Protein AF-A0A1V0FYT0-F1 (afdb_monomer_lite)

Organism: NCBI:txid5691

pLDDT: mean 81.16, std 15.61, range [38.88, 97.12]

Sequence (150 aa):
MKFMPAAVMLLLLAVVPGAPVVTQRANKAEFSDLCGLVELCRSELTVPEITGGASTSYDHILDFNMTTSDDNWRKLFRDESGPNKYHESKPKEITAPAEWDAAWKEWLAAAKNADKPDEQQHIKESKLHLLSTDAKKSANFIVRNLASEA

Foldseek 3Di:
DDDDPPPVVPPPPDDPPPDPDCDVCVCVVVVVVVVVVVCVVPDDDPDPPPPDPDVVVLLLLLLLLLLLDDPVVLCQQDDPPDPPHGDCARPPPDDDDPCCRVCVNSNNVSSSCSVCQVVPPSSVVVCLNVDDNVVSVVSNVVSVVVSVVD

InterPro domains:
  IPR025932 Trypanosome variant surface glycoprotein, B-type, N-terminal domain [PF13206] (10-147)

Structure (mmCIF, N/CA/C/O backbone):
data_AF-A0A1V0FYT0-F1
#
_entry.id   AF-A0A1V0FYT0-F1
#
loop_
_atom_site.group_PDB
_atom_site.id
_atom_site.type_symbol
_atom_site.label_atom_id
_atom_site.label_alt_id
_atom_site.label_comp_id
_atom_site.label_asym_id
_atom_site.label_entity_id
_atom_site.label_seq_id
_atom_site.pdbx_PDB_ins_code
_atom_site.Cartn_x
_atom_site.Cartn_y
_atom_site.Cartn_z
_atom_site.occupancy
_atom_site.B_iso_or_equiv
_atom_site.auth_seq_id
_atom_site.auth_comp_id
_atom_site.auth_asym_id
_atom_site.auth_atom_id
_atom_site.pdbx_PDB_model_num
ATOM 1 N N . MET A 1 1 ? 29.506 -17.698 -111.520 1.00 43.28 1 MET A N 1
ATOM 2 C CA . MET A 1 1 ? 29.771 -18.498 -110.302 1.00 43.28 1 MET A CA 1
ATOM 3 C C . MET A 1 1 ? 31.138 -18.141 -109.740 1.00 43.28 1 MET A C 1
ATOM 5 O O . MET A 1 1 ? 32.125 -18.533 -110.343 1.00 43.28 1 MET A O 1
ATOM 9 N N . LYS A 1 2 ? 31.198 -17.430 -108.610 1.00 38.88 2 LYS A N 1
ATOM 10 C CA . LYS A 1 2 ? 31.958 -17.836 -107.412 1.00 38.88 2 LYS A CA 1
ATOM 11 C C . LYS A 1 2 ? 31.872 -16.728 -106.364 1.00 38.88 2 LYS A C 1
ATOM 13 O O . LYS A 1 2 ? 32.326 -15.611 -106.572 1.00 38.88 2 LYS A O 1
ATOM 18 N N . PHE A 1 3 ? 31.203 -17.081 -105.276 1.00 48.53 3 PHE A N 1
ATOM 19 C CA . PHE A 1 3 ? 31.137 -16.360 -104.018 1.00 48.53 3 PHE A CA 1
ATOM 20 C C . PHE A 1 3 ? 32.549 -16.111 -103.474 1.00 48.53 3 PHE A C 1
ATOM 22 O O . PHE A 1 3 ? 33.358 -17.035 -103.469 1.00 48.53 3 PHE A O 1
ATOM 29 N N . MET A 1 4 ? 32.813 -14.919 -102.939 1.00 41.09 4 MET A N 1
ATOM 30 C CA . MET A 1 4 ? 33.868 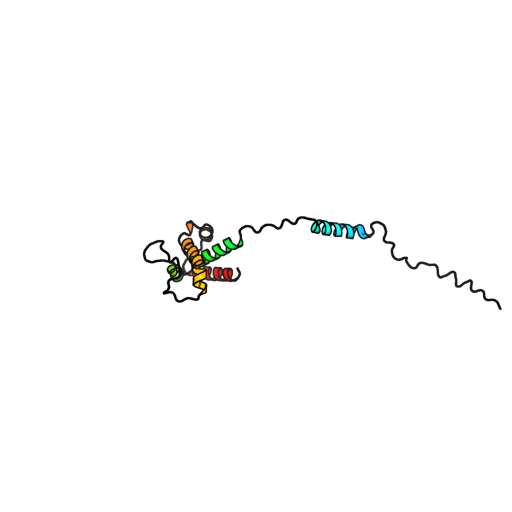-14.722 -101.939 1.00 41.09 4 MET A CA 1
ATOM 31 C C . MET A 1 4 ? 33.354 -13.775 -100.844 1.00 41.09 4 MET A C 1
ATOM 33 O O . MET A 1 4 ? 33.486 -12.558 -100.952 1.00 41.09 4 MET A O 1
ATOM 37 N N . PRO A 1 5 ? 32.722 -14.324 -99.790 1.00 50.22 5 PRO A N 1
ATOM 38 C CA . PRO A 1 5 ? 32.283 -13.586 -98.619 1.00 50.22 5 PRO A CA 1
ATOM 39 C C . PRO A 1 5 ? 33.437 -13.574 -97.609 1.00 50.22 5 PRO A C 1
ATOM 41 O O . PRO A 1 5 ? 33.426 -14.322 -96.642 1.00 50.22 5 PRO A O 1
ATOM 44 N N . ALA A 1 6 ? 34.486 -12.792 -97.863 1.00 50.62 6 ALA A N 1
ATOM 45 C CA . ALA A 1 6 ? 35.651 -12.755 -96.967 1.00 50.62 6 ALA A CA 1
ATOM 46 C C . ALA A 1 6 ? 35.755 -11.459 -96.146 1.00 50.62 6 ALA A C 1
ATOM 48 O O . ALA A 1 6 ? 36.482 -11.420 -95.161 1.00 50.62 6 ALA A O 1
ATOM 49 N N . ALA A 1 7 ? 35.008 -10.408 -96.502 1.00 48.50 7 ALA A N 1
ATOM 50 C CA . ALA A 1 7 ? 35.117 -9.111 -95.828 1.00 48.50 7 ALA A CA 1
ATOM 51 C C . ALA A 1 7 ? 34.141 -8.926 -94.650 1.00 48.50 7 ALA A C 1
ATOM 53 O O . ALA A 1 7 ? 34.351 -8.053 -93.816 1.00 48.50 7 ALA A O 1
ATOM 54 N N . VAL A 1 8 ? 33.092 -9.750 -94.544 1.00 46.66 8 VAL A N 1
ATOM 55 C CA . VAL A 1 8 ? 32.096 -9.637 -93.456 1.00 46.66 8 VAL A CA 1
ATOM 56 C C . VAL A 1 8 ? 32.480 -10.492 -92.237 1.00 46.66 8 VAL A C 1
ATOM 58 O O . VAL A 1 8 ? 31.991 -10.264 -91.137 1.00 46.66 8 VAL A O 1
ATOM 61 N N . MET A 1 9 ? 33.424 -11.427 -92.389 1.00 48.72 9 MET A N 1
ATOM 62 C CA . MET A 1 9 ? 33.825 -12.362 -91.329 1.00 48.72 9 MET A CA 1
ATOM 63 C C . MET A 1 9 ? 35.044 -11.899 -90.511 1.00 48.72 9 MET A C 1
ATOM 65 O O . MET A 1 9 ? 35.724 -12.725 -89.913 1.00 48.72 9 MET A O 1
ATOM 69 N N . LEU A 1 10 ? 35.343 -10.595 -90.478 1.00 46.88 10 LEU A N 1
ATOM 70 C CA . LEU A 1 10 ? 36.431 -10.062 -89.642 1.00 46.88 10 LEU A CA 1
ATOM 71 C C . LEU A 1 10 ? 36.049 -8.852 -88.775 1.00 46.88 10 LEU A C 1
ATOM 73 O O . LEU A 1 10 ? 36.908 -8.312 -88.088 1.00 46.88 10 LEU A O 1
ATOM 77 N N . LEU A 1 11 ? 34.773 -8.446 -88.748 1.00 42.19 11 LEU A N 1
ATOM 78 C CA . LEU A 1 11 ? 34.304 -7.321 -87.925 1.00 42.19 11 LEU A CA 1
ATOM 79 C C . LEU A 1 11 ? 33.287 -7.735 -86.843 1.00 42.19 11 LEU A C 1
ATOM 81 O O . LEU A 1 11 ? 32.419 -6.955 -86.470 1.00 42.19 11 LEU A O 1
ATOM 85 N N . LEU A 1 12 ? 33.382 -8.973 -86.346 1.00 47.41 12 LEU A N 1
ATOM 86 C CA . LEU A 1 12 ? 32.588 -9.483 -85.211 1.00 47.41 12 LEU A CA 1
ATOM 87 C C . LEU A 1 12 ? 33.445 -9.848 -83.984 1.00 47.41 12 LEU A C 1
ATOM 89 O O . LEU A 1 12 ? 32.952 -10.446 -83.034 1.00 47.41 12 LEU A O 1
ATOM 93 N N . LEU A 1 13 ? 34.722 -9.464 -83.971 1.00 53.38 13 LEU A N 1
ATOM 94 C CA . LEU A 1 13 ? 35.621 -9.662 -82.832 1.00 53.38 13 LEU A CA 1
ATOM 95 C C . LEU A 1 13 ? 35.986 -8.315 -82.206 1.00 53.38 13 LEU A C 1
ATOM 97 O O . LEU A 1 13 ? 37.093 -7.819 -82.383 1.00 53.38 13 LEU A O 1
ATOM 101 N N . ALA A 1 14 ? 35.057 -7.723 -81.457 1.00 52.88 14 ALA A N 1
ATOM 102 C CA . ALA A 1 14 ? 35.399 -6.699 -80.472 1.00 52.88 14 ALA A CA 1
ATOM 103 C C . ALA A 1 14 ? 34.393 -6.704 -79.310 1.00 52.88 14 ALA A C 1
ATOM 105 O O . ALA A 1 14 ? 33.432 -5.947 -79.282 1.00 52.88 14 ALA A O 1
ATOM 106 N N . VAL A 1 15 ? 34.677 -7.604 -78.364 1.00 57.34 15 VAL A N 1
ATOM 107 C CA . VAL A 1 15 ? 34.367 -7.529 -76.928 1.00 57.34 15 VAL A CA 1
ATOM 108 C C . VAL A 1 15 ? 32.888 -7.352 -76.564 1.00 57.34 15 VAL A C 1
ATOM 110 O O . VAL A 1 15 ? 32.423 -6.266 -76.233 1.00 57.34 15 VAL A O 1
ATOM 113 N N . VAL A 1 16 ? 32.176 -8.477 -76.449 1.00 58.72 16 VAL A N 1
ATOM 114 C CA . VAL A 1 16 ? 31.209 -8.586 -75.347 1.00 58.72 16 VAL A CA 1
ATOM 115 C C . VAL A 1 16 ? 32.056 -8.526 -74.071 1.00 58.72 16 VAL A C 1
ATOM 117 O O . VAL A 1 16 ? 33.010 -9.308 -73.988 1.00 58.72 16 VAL A O 1
ATOM 120 N N . PRO A 1 17 ? 31.807 -7.619 -73.106 1.00 55.97 17 PRO A N 1
ATOM 121 C CA . PRO A 1 17 ? 32.474 -7.720 -71.818 1.00 55.97 17 PRO A CA 1
ATOM 122 C C . PRO A 1 17 ? 32.143 -9.111 -71.285 1.00 55.97 17 PRO A C 1
ATOM 124 O O . PRO A 1 17 ? 30.976 -9.425 -71.045 1.00 55.97 17 PRO A O 1
ATOM 127 N N . GLY A 1 18 ? 33.156 -9.982 -71.206 1.00 59.06 18 GLY A N 1
ATOM 128 C CA . GLY A 1 18 ? 32.994 -11.284 -70.577 1.00 59.06 18 GLY A CA 1
ATOM 129 C C . GLY A 1 18 ? 32.334 -11.051 -69.226 1.00 59.06 18 GLY A C 1
ATOM 130 O O . GLY A 1 18 ? 32.692 -10.084 -68.545 1.00 59.06 18 GLY A O 1
ATOM 131 N N . ALA A 1 19 ? 31.334 -11.870 -68.883 1.00 62.97 19 ALA A N 1
ATOM 132 C CA . ALA A 1 19 ? 30.698 -11.805 -67.572 1.00 62.97 19 ALA A CA 1
ATOM 133 C C . ALA A 1 19 ? 31.804 -11.628 -66.520 1.00 62.97 19 ALA A C 1
ATOM 135 O O . ALA A 1 19 ? 32.806 -12.349 -66.617 1.00 62.97 19 ALA A O 1
ATOM 136 N N . PRO A 1 20 ? 31.701 -10.634 -65.617 1.00 61.28 20 PRO A N 1
ATOM 137 C CA . PRO A 1 20 ? 32.808 -10.263 -64.752 1.00 61.28 20 PRO A CA 1
ATOM 138 C C . PRO A 1 20 ? 33.318 -11.525 -64.065 1.00 61.28 20 PRO A C 1
ATOM 140 O O . PRO A 1 20 ? 32.581 -12.184 -63.332 1.00 61.28 20 PRO A O 1
ATOM 143 N N . VAL A 1 21 ? 34.559 -11.910 -64.374 1.00 72.31 21 VAL A N 1
ATOM 144 C CA . VAL A 1 21 ? 35.197 -13.038 -63.704 1.00 72.31 21 VAL A CA 1
ATOM 145 C C . VAL A 1 21 ? 35.272 -12.633 -62.245 1.00 72.31 21 VAL A C 1
ATOM 147 O O . VAL A 1 21 ? 35.918 -11.638 -61.919 1.00 72.31 21 VAL A O 1
ATOM 150 N N . VAL A 1 22 ? 34.575 -13.368 -61.381 1.00 70.88 22 VAL A N 1
ATOM 151 C CA . VAL A 1 22 ? 34.682 -13.199 -59.934 1.00 70.88 22 VAL A CA 1
ATOM 152 C C . VAL A 1 22 ? 36.131 -13.502 -59.580 1.00 70.88 22 VAL A C 1
ATOM 154 O O . VAL A 1 22 ? 36.563 -14.655 -59.550 1.00 70.88 22 VAL A O 1
ATOM 157 N N . THR A 1 23 ? 36.916 -12.445 -59.416 1.00 78.69 23 THR A N 1
ATOM 158 C CA . THR A 1 23 ? 38.334 -12.560 -59.113 1.00 78.69 23 THR A CA 1
ATOM 159 C C . THR A 1 23 ? 38.507 -12.983 -57.661 1.00 78.69 23 THR A C 1
ATOM 161 O O . THR A 1 23 ? 37.601 -12.881 -56.826 1.00 78.69 23 THR A O 1
ATOM 164 N N . GLN A 1 24 ? 39.689 -13.499 -57.334 1.00 77.88 24 GLN A N 1
ATOM 165 C CA . GLN A 1 24 ? 39.997 -13.868 -55.962 1.00 77.88 24 GLN A CA 1
ATOM 166 C C . GLN A 1 24 ? 39.765 -12.660 -55.038 1.00 77.88 24 GLN A C 1
ATOM 168 O O . GLN A 1 24 ? 40.313 -11.588 -55.280 1.00 77.88 24 GLN A O 1
ATOM 173 N N . ARG A 1 25 ? 38.976 -12.853 -53.969 1.00 73.25 25 ARG A N 1
ATOM 174 C CA . ARG A 1 25 ? 38.565 -11.808 -53.005 1.00 73.25 25 ARG A CA 1
ATOM 175 C C . ARG A 1 25 ? 37.600 -10.742 -53.543 1.00 73.25 25 ARG A C 1
ATOM 177 O O . ARG A 1 25 ? 37.427 -9.732 -52.866 1.00 73.25 25 ARG A O 1
ATOM 184 N N . ALA A 1 26 ? 36.926 -10.971 -54.672 1.00 83.19 26 ALA A N 1
ATOM 185 C CA . ALA A 1 26 ? 35.901 -10.053 -55.181 1.00 83.19 26 ALA A CA 1
ATOM 186 C C . ALA A 1 26 ? 34.804 -9.726 -54.145 1.00 83.19 26 ALA A C 1
ATOM 188 O O . ALA A 1 26 ? 34.317 -8.605 -54.139 1.00 83.19 26 ALA A O 1
ATOM 189 N N . ASN A 1 27 ? 34.511 -10.656 -53.223 1.00 80.62 27 ASN A N 1
ATOM 190 C CA . ASN A 1 27 ? 33.484 -10.495 -52.185 1.00 80.62 27 ASN A CA 1
ATOM 191 C C . ASN A 1 27 ? 34.077 -10.373 -50.769 1.00 80.62 27 ASN A C 1
ATOM 193 O O . ASN A 1 27 ? 33.546 -10.918 -49.801 1.00 80.62 27 ASN A O 1
ATOM 197 N N . LYS A 1 28 ? 35.277 -9.793 -50.631 1.00 84.12 28 LYS A N 1
ATOM 198 C CA . LYS A 1 28 ? 35.979 -9.753 -49.336 1.00 84.12 28 LYS A CA 1
ATOM 199 C C . LYS A 1 28 ? 35.202 -8.968 -48.272 1.00 84.12 28 LYS A C 1
ATOM 201 O O . LYS A 1 28 ? 35.288 -9.331 -47.102 1.00 84.12 28 LYS A O 1
ATOM 206 N N . ALA A 1 29 ? 34.498 -7.908 -48.665 1.00 78.69 29 ALA A N 1
ATOM 207 C CA . ALA A 1 29 ? 33.708 -7.098 -47.741 1.00 78.69 29 ALA A CA 1
ATOM 208 C C . ALA A 1 29 ? 32.511 -7.902 -47.216 1.00 78.69 29 ALA A C 1
ATOM 210 O O . ALA A 1 29 ? 32.361 -8.079 -46.014 1.00 78.69 29 ALA A O 1
ATOM 211 N N . GLU A 1 30 ? 31.770 -8.528 -48.124 1.00 86.19 30 GLU A N 1
ATOM 212 C CA . GLU A 1 30 ? 30.613 -9.368 -47.829 1.00 86.19 30 GLU A CA 1
ATOM 213 C C . GLU A 1 30 ? 31.014 -10.590 -46.997 1.00 86.19 30 GLU A C 1
ATOM 215 O O . GLU A 1 30 ? 30.310 -10.984 -46.075 1.00 86.19 30 GLU A O 1
ATOM 220 N N . PHE A 1 31 ? 32.179 -11.180 -47.277 1.00 83.19 31 PHE A N 1
ATOM 221 C CA . PHE A 1 31 ? 32.723 -12.274 -46.477 1.00 83.19 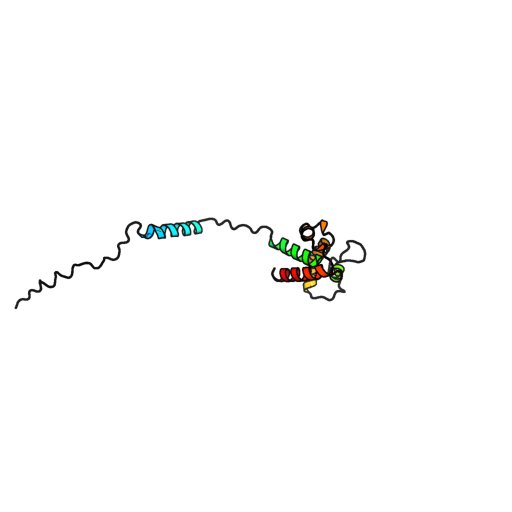31 PHE A CA 1
ATOM 222 C C . PHE A 1 31 ? 33.038 -11.838 -45.039 1.00 83.19 31 PHE A C 1
ATOM 224 O O . PHE A 1 31 ? 32.796 -12.601 -44.109 1.00 83.19 31 PHE A O 1
ATOM 231 N N . SER A 1 32 ? 33.548 -10.617 -44.847 1.00 81.88 32 SER A N 1
ATOM 232 C CA . SER A 1 32 ? 33.800 -10.061 -43.512 1.00 81.88 32 SER A CA 1
ATOM 233 C C . SER A 1 32 ? 32.503 -9.891 -42.721 1.00 81.88 32 SER A C 1
ATOM 235 O O . SER A 1 32 ? 32.450 -10.263 -41.550 1.00 81.88 32 SER A O 1
ATOM 237 N N . ASP A 1 33 ? 31.449 -9.395 -43.366 1.00 78.38 33 ASP A N 1
ATOM 238 C CA . ASP A 1 33 ? 30.139 -9.210 -42.734 1.00 78.38 33 ASP A CA 1
ATOM 239 C C . ASP A 1 33 ? 29.481 -10.558 -42.395 1.00 78.38 33 ASP A C 1
ATOM 241 O O . ASP A 1 33 ? 28.920 -10.746 -41.312 1.00 78.38 33 ASP A O 1
ATOM 245 N N . LEU A 1 34 ? 29.614 -11.544 -43.288 1.00 83.88 34 LEU A N 1
ATOM 246 C CA . LEU A 1 34 ? 29.137 -12.909 -43.061 1.00 83.88 34 LEU A CA 1
ATOM 247 C C . LEU A 1 34 ? 29.873 -13.601 -41.906 1.00 83.88 34 LEU A C 1
ATOM 249 O O . LEU A 1 34 ? 29.251 -14.374 -41.178 1.00 83.88 34 LEU A O 1
ATOM 253 N N . CYS A 1 35 ? 31.163 -13.321 -41.695 1.00 81.56 35 CYS A N 1
ATOM 254 C CA . CYS A 1 35 ? 31.886 -13.831 -40.528 1.00 81.56 35 CYS A CA 1
ATOM 255 C C . CYS A 1 35 ? 31.275 -13.322 -39.219 1.00 81.56 35 CYS A C 1
ATOM 257 O O . CYS A 1 35 ? 31.074 -14.131 -38.319 1.00 81.56 35 CYS A O 1
ATOM 259 N N . GLY A 1 36 ? 30.892 -12.043 -39.137 1.00 80.12 36 GLY A N 1
ATOM 260 C CA . GLY A 1 36 ? 30.221 -11.498 -37.951 1.00 80.12 36 GLY A CA 1
ATOM 261 C C . GLY A 1 36 ? 28.886 -12.193 -37.646 1.00 80.12 36 GLY A C 1
ATOM 262 O O . GLY A 1 36 ? 28.591 -12.511 -36.496 1.00 80.12 36 GLY A O 1
ATOM 263 N N . LEU A 1 37 ? 28.103 -12.518 -38.681 1.00 74.06 37 LEU A N 1
ATOM 264 C CA . LEU A 1 37 ? 26.866 -13.301 -38.542 1.00 74.06 37 LEU A CA 1
ATOM 265 C C . LEU A 1 37 ? 27.133 -14.735 -38.066 1.00 74.06 37 LEU A C 1
ATOM 267 O O . LEU A 1 37 ? 26.436 -15.242 -37.190 1.00 74.06 37 LEU A O 1
ATOM 271 N N . VAL A 1 38 ? 28.149 -15.394 -38.623 1.00 82.75 38 VAL A N 1
ATOM 272 C CA . VAL A 1 38 ? 28.524 -16.760 -38.233 1.00 82.75 38 VAL A CA 1
ATOM 273 C C . VAL A 1 38 ? 29.085 -16.803 -36.809 1.00 82.75 38 VAL A C 1
ATOM 275 O O . VAL A 1 38 ? 28.793 -17.749 -36.079 1.00 82.75 38 VAL A O 1
ATOM 278 N N . GLU A 1 39 ? 29.858 -15.798 -36.400 1.00 79.81 39 GLU A N 1
ATOM 279 C CA . GLU A 1 39 ? 30.334 -15.632 -35.024 1.00 79.81 39 GLU A CA 1
ATOM 280 C C . GLU A 1 39 ? 29.163 -15.462 -34.057 1.00 79.81 39 GLU A C 1
ATOM 282 O O . GLU A 1 39 ? 29.115 -16.157 -33.047 1.00 79.81 39 GLU A O 1
ATOM 287 N N . LEU A 1 40 ? 28.166 -14.645 -34.406 1.00 76.31 40 LEU A N 1
ATOM 288 C CA . LEU A 1 40 ? 26.952 -14.491 -33.606 1.00 76.31 40 LEU A CA 1
ATOM 289 C C . LEU A 1 40 ? 26.164 -15.807 -33.489 1.00 76.31 40 LEU A C 1
ATOM 291 O O . LEU A 1 40 ? 25.780 -16.188 -32.387 1.00 76.31 40 LEU A O 1
ATOM 295 N N . CYS A 1 41 ? 25.975 -16.548 -34.588 1.00 76.00 41 CYS A N 1
ATOM 296 C CA . CYS A 1 41 ? 25.281 -17.845 -34.570 1.00 76.00 41 CYS A CA 1
ATOM 297 C C . CYS A 1 41 ? 26.022 -18.928 -33.774 1.00 76.00 41 CYS A C 1
ATOM 299 O O . CYS A 1 41 ? 25.400 -19.892 -33.333 1.00 76.00 41 CYS A O 1
ATOM 301 N N . ARG A 1 42 ? 27.348 -18.811 -33.649 1.00 79.44 42 ARG A N 1
ATOM 302 C CA . ARG A 1 42 ? 28.198 -19.755 -32.909 1.00 79.44 42 ARG A CA 1
ATOM 303 C C . ARG A 1 42 ? 28.489 -19.308 -31.482 1.00 79.44 42 ARG A C 1
ATOM 305 O O . ARG A 1 42 ? 29.000 -20.112 -30.709 1.00 79.44 42 ARG A O 1
ATOM 312 N N . SER A 1 43 ? 28.211 -18.052 -31.149 1.00 73.06 43 SER A N 1
ATOM 313 C CA . SER A 1 43 ? 28.383 -17.540 -29.797 1.00 73.06 43 SER A CA 1
ATOM 314 C C . SER A 1 43 ? 27.375 -18.175 -28.843 1.00 73.06 43 SER A C 1
ATOM 316 O O . SER A 1 43 ? 26.196 -18.330 -29.167 1.00 73.06 43 SER A O 1
ATOM 318 N N . GLU A 1 44 ? 27.837 -18.523 -27.645 1.00 73.88 44 GLU A N 1
ATOM 319 C CA . GLU A 1 44 ? 26.938 -18.763 -26.524 1.00 73.88 44 GLU A CA 1
ATOM 320 C C . GLU A 1 44 ? 26.449 -17.398 -26.033 1.00 73.88 44 GLU A C 1
ATOM 322 O O . GLU A 1 44 ? 27.212 -16.597 -25.492 1.00 73.88 44 GLU A O 1
ATOM 327 N N . LEU A 1 45 ? 25.177 -17.098 -26.293 1.00 65.25 45 LEU A N 1
ATOM 328 C CA . LEU A 1 45 ? 24.553 -15.865 -25.833 1.00 65.25 45 LEU A CA 1
ATOM 329 C C . LEU A 1 45 ? 24.249 -15.990 -24.341 1.00 65.25 45 LEU A C 1
ATOM 331 O O . LEU A 1 45 ? 23.306 -16.675 -23.944 1.00 65.25 45 LEU A O 1
ATOM 335 N N . THR A 1 46 ? 25.007 -15.281 -23.511 1.00 67.62 46 THR A N 1
ATOM 336 C CA . THR A 1 46 ? 24.617 -15.060 -22.119 1.00 67.62 46 THR A CA 1
ATOM 337 C C . THR A 1 46 ? 23.494 -14.029 -22.102 1.00 67.62 46 THR A C 1
ATOM 339 O O . THR A 1 46 ? 23.733 -12.823 -22.167 1.00 67.62 46 THR A O 1
ATOM 342 N N . VAL A 1 47 ? 22.246 -14.495 -22.061 1.00 68.19 47 VAL A N 1
ATOM 343 C CA . VAL A 1 47 ? 21.102 -13.617 -21.796 1.00 68.19 47 VAL A CA 1
ATOM 344 C C . VAL A 1 47 ? 21.231 -13.135 -20.349 1.00 68.19 47 VAL A C 1
ATOM 346 O O . VAL A 1 47 ? 21.351 -13.982 -19.461 1.00 68.19 47 VAL A O 1
ATOM 349 N N . PRO A 1 48 ? 21.234 -11.815 -20.081 1.00 62.22 48 PRO A N 1
ATOM 350 C CA . PRO A 1 48 ? 21.217 -11.319 -18.716 1.00 62.22 48 PRO A CA 1
ATOM 351 C C . PRO A 1 48 ? 20.006 -11.904 -17.999 1.00 62.22 48 PRO A C 1
ATOM 353 O O . PRO A 1 48 ? 18.868 -11.736 -18.441 1.00 62.22 48 PRO A O 1
ATOM 356 N N . GLU A 1 49 ? 20.251 -12.613 -16.907 1.00 59.81 49 GLU A N 1
ATOM 357 C CA . GLU A 1 49 ? 19.178 -13.082 -16.049 1.00 59.81 49 GLU A CA 1
ATOM 358 C C . GLU A 1 49 ? 18.482 -11.845 -15.466 1.00 59.81 49 GLU A C 1
ATOM 360 O O . GLU A 1 49 ? 19.116 -11.025 -14.795 1.00 59.81 49 GLU A O 1
ATOM 365 N N . ILE A 1 50 ? 17.184 -11.672 -15.743 1.00 57.62 50 ILE A N 1
ATOM 366 C CA . ILE A 1 50 ? 16.379 -10.653 -15.062 1.00 57.62 50 ILE A CA 1
ATOM 367 C C . ILE A 1 50 ? 16.135 -11.171 -13.645 1.00 57.62 50 ILE A C 1
ATOM 369 O O . ILE A 1 50 ? 15.115 -11.787 -13.346 1.00 57.62 50 ILE A O 1
ATOM 373 N N . THR A 1 51 ? 17.117 -10.976 -12.771 1.00 56.41 51 THR A N 1
ATOM 374 C CA . THR A 1 51 ? 17.019 -11.368 -11.370 1.00 56.41 51 THR A CA 1
ATOM 375 C C . THR A 1 51 ? 16.210 -10.321 -10.594 1.00 56.41 51 THR A C 1
ATOM 377 O O . THR A 1 51 ? 16.559 -9.146 -10.534 1.00 56.41 51 THR A O 1
ATOM 380 N N . GLY A 1 52 ? 15.090 -10.749 -10.000 1.00 55.44 52 GLY A N 1
ATOM 381 C CA . GLY A 1 52 ? 14.506 -10.122 -8.801 1.00 55.44 52 GLY A CA 1
ATOM 382 C C . GLY A 1 52 ? 13.672 -8.836 -8.934 1.00 55.44 52 GLY A C 1
ATOM 383 O O . GLY A 1 52 ? 13.408 -8.205 -7.912 1.00 55.44 52 GLY A O 1
ATOM 384 N N . GLY A 1 53 ? 13.238 -8.429 -10.131 1.00 53.62 53 GLY A N 1
ATOM 385 C CA . GLY A 1 53 ? 12.542 -7.141 -10.312 1.00 53.62 53 GLY A CA 1
ATOM 386 C C . GLY A 1 53 ? 11.014 -7.168 -10.170 1.00 53.62 53 GLY A C 1
ATOM 387 O O . GLY A 1 53 ? 10.450 -6.393 -9.405 1.00 53.62 53 GLY A O 1
ATOM 388 N N . ALA A 1 54 ? 10.331 -8.042 -10.916 1.00 58.28 54 ALA A N 1
ATOM 389 C CA . ALA A 1 54 ? 8.891 -7.891 -11.158 1.00 58.28 54 ALA A CA 1
ATOM 390 C C . ALA A 1 54 ? 8.015 -8.096 -9.907 1.00 58.28 54 ALA A C 1
ATOM 392 O O . ALA A 1 54 ? 7.134 -7.281 -9.647 1.00 58.28 54 ALA A O 1
ATOM 393 N N . SER A 1 55 ? 8.282 -9.133 -9.103 1.00 61.88 55 SER A N 1
ATOM 394 C CA . SER A 1 55 ? 7.521 -9.390 -7.868 1.00 61.88 55 SER A CA 1
ATOM 395 C C . SER A 1 55 ? 7.746 -8.297 -6.821 1.00 61.88 55 SER A C 1
ATOM 397 O O . SER A 1 55 ? 6.798 -7.816 -6.217 1.00 61.88 55 SER A O 1
ATOM 399 N N . THR A 1 56 ? 8.988 -7.830 -6.672 1.00 77.25 56 THR A N 1
ATOM 400 C CA . THR A 1 56 ? 9.347 -6.770 -5.720 1.00 77.25 56 THR A CA 1
ATOM 401 C C . THR A 1 56 ? 8.703 -5.432 -6.101 1.00 77.25 56 THR A C 1
ATOM 403 O O . THR A 1 56 ? 8.189 -4.716 -5.246 1.00 77.25 56 THR A O 1
ATOM 406 N N . SER A 1 57 ? 8.684 -5.088 -7.395 1.00 83.19 57 SER A N 1
ATOM 407 C CA . SER A 1 57 ? 8.012 -3.876 -7.880 1.00 83.19 57 SER A CA 1
ATOM 408 C C . SER A 1 57 ? 6.496 -3.937 -7.703 1.00 83.19 57 SER A C 1
ATOM 410 O O . SER A 1 57 ? 5.899 -2.929 -7.326 1.00 83.19 57 SER A O 1
ATOM 412 N N . TYR A 1 58 ? 5.884 -5.101 -7.931 1.00 88.81 58 TYR A N 1
ATOM 413 C CA . TYR A 1 58 ? 4.459 -5.315 -7.686 1.00 88.81 58 TYR A CA 1
ATOM 414 C C . TYR A 1 58 ? 4.098 -5.095 -6.209 1.00 88.81 58 TYR A C 1
ATOM 416 O O . TYR A 1 58 ? 3.213 -4.294 -5.901 1.00 88.81 58 TYR A O 1
ATOM 424 N N . ASP A 1 59 ? 4.851 -5.705 -5.293 1.00 91.50 59 ASP A N 1
ATOM 425 C CA . ASP A 1 59 ? 4.637 -5.555 -3.850 1.00 91.50 59 ASP A CA 1
ATOM 426 C C . ASP A 1 59 ? 4.809 -4.093 -3.398 1.00 91.50 59 ASP A C 1
ATOM 428 O O . ASP A 1 59 ? 4.017 -3.576 -2.607 1.00 91.50 59 ASP A O 1
ATOM 432 N N . HIS A 1 60 ? 5.780 -3.365 -3.962 1.00 92.81 60 HIS A N 1
ATOM 433 C CA . HIS A 1 60 ? 5.944 -1.935 -3.684 1.00 92.81 60 HIS A CA 1
ATOM 434 C C . HIS A 1 60 ? 4.739 -1.103 -4.147 1.00 92.81 60 HIS A C 1
ATOM 436 O O . HIS A 1 60 ? 4.341 -0.164 -3.455 1.00 92.81 60 HIS A O 1
ATOM 442 N N . ILE A 1 61 ? 4.145 -1.428 -5.301 1.00 93.19 61 ILE A N 1
ATOM 443 C CA . ILE A 1 61 ? 2.938 -0.749 -5.793 1.00 93.19 61 ILE A CA 1
ATOM 444 C C . ILE A 1 61 ? 1.764 -1.008 -4.845 1.00 93.19 61 ILE A C 1
ATOM 446 O O . ILE A 1 61 ? 1.048 -0.061 -4.506 1.00 93.19 61 ILE A O 1
ATOM 450 N N . LEU A 1 62 ? 1.592 -2.246 -4.371 1.00 95.25 62 LEU A N 1
ATOM 451 C CA . LEU A 1 62 ? 0.579 -2.582 -3.367 1.00 95.25 62 LEU A CA 1
ATOM 452 C C . LEU A 1 62 ? 0.783 -1.785 -2.072 1.00 95.25 62 LEU A C 1
ATOM 454 O O . LEU A 1 62 ? -0.162 -1.179 -1.561 1.00 95.25 62 LEU A O 1
ATOM 458 N N . ASP A 1 63 ? 2.018 -1.707 -1.583 1.00 96.81 63 ASP A N 1
ATOM 459 C CA . ASP A 1 63 ? 2.372 -0.955 -0.379 1.00 96.81 63 ASP A CA 1
ATOM 460 C C . ASP A 1 63 ? 2.106 0.548 -0.525 1.00 96.81 63 ASP A C 1
ATOM 462 O O . ASP A 1 63 ? 1.537 1.183 0.372 1.00 96.81 63 ASP A O 1
ATOM 466 N N . PHE A 1 64 ? 2.467 1.142 -1.664 1.00 96.12 64 PHE A N 1
ATOM 467 C CA . PHE A 1 64 ? 2.180 2.549 -1.949 1.00 96.12 64 PHE A CA 1
ATOM 468 C C . PHE A 1 64 ? 0.683 2.804 -2.089 1.00 96.12 64 PHE A C 1
ATOM 470 O O . PHE A 1 64 ? 0.176 3.818 -1.590 1.00 96.12 64 PHE A O 1
ATOM 477 N N . ASN A 1 65 ? -0.043 1.882 -2.722 1.00 96.50 65 ASN A N 1
ATOM 478 C CA . ASN A 1 65 ? -1.486 1.979 -2.864 1.00 96.50 65 ASN A CA 1
ATOM 479 C C . ASN A 1 65 ? -2.154 1.956 -1.486 1.00 96.50 65 ASN A C 1
ATOM 481 O O . ASN A 1 65 ? -2.948 2.843 -1.171 1.00 96.50 65 ASN A O 1
ATOM 485 N N . MET A 1 66 ? -1.760 1.022 -0.622 1.00 97.12 66 MET A N 1
ATOM 486 C CA . MET A 1 66 ? -2.305 0.907 0.727 1.00 97.12 66 MET A CA 1
ATOM 487 C C . MET A 1 66 ? -1.923 2.093 1.624 1.00 97.12 66 MET A C 1
ATOM 489 O O . MET A 1 66 ? -2.768 2.622 2.344 1.00 97.12 66 MET A O 1
ATOM 493 N N . THR A 1 67 ? -0.682 2.583 1.540 1.00 96.44 67 THR A N 1
ATOM 494 C CA . THR A 1 67 ? -0.190 3.739 2.322 1.00 96.44 67 THR A CA 1
ATOM 495 C C . THR A 1 67 ? -0.943 5.035 2.004 1.00 96.44 67 THR A C 1
ATOM 497 O O . THR A 1 67 ? -1.122 5.897 2.873 1.00 96.44 67 THR A O 1
ATOM 500 N N . THR A 1 68 ? -1.366 5.189 0.748 1.00 96.06 68 THR A N 1
ATOM 501 C CA . THR A 1 68 ? -2.092 6.369 0.252 1.00 96.06 68 THR A CA 1
ATOM 502 C C . THR A 1 68 ? -3.610 6.210 0.294 1.00 96.06 68 THR A C 1
ATOM 504 O O . THR A 1 68 ? -4.324 7.187 0.071 1.00 96.06 68 THR A O 1
ATOM 507 N N . SER A 1 69 ? -4.108 5.006 0.581 1.00 96.00 69 SER A N 1
ATOM 508 C CA . SER A 1 69 ? -5.540 4.737 0.700 1.00 96.00 69 SER A CA 1
ATOM 509 C C . SER A 1 69 ? -6.152 5.466 1.893 1.00 96.00 69 SER A C 1
ATOM 511 O O . SER A 1 69 ? -5.472 5.806 2.866 1.00 96.00 69 SER A O 1
ATOM 513 N N . ASP A 1 70 ? -7.458 5.705 1.819 1.00 92.50 70 ASP A N 1
ATOM 514 C CA . ASP A 1 70 ? -8.196 6.309 2.917 1.00 92.50 70 ASP A CA 1
ATOM 515 C C . ASP A 1 70 ? -8.273 5.383 4.142 1.00 92.50 70 ASP A C 1
ATOM 517 O O . ASP A 1 70 ? -8.122 4.159 4.065 1.00 92.50 70 ASP A O 1
ATOM 521 N N . ASP A 1 71 ? -8.530 5.982 5.303 1.00 89.50 71 ASP A N 1
ATOM 522 C CA . ASP A 1 71 ? -8.562 5.239 6.559 1.00 89.50 71 ASP A CA 1
ATOM 523 C C . ASP A 1 71 ? -9.718 4.234 6.633 1.00 89.50 71 ASP A C 1
ATOM 525 O O . ASP A 1 71 ? -9.599 3.249 7.358 1.00 89.50 71 ASP A O 1
ATOM 529 N N . ASN A 1 72 ? -10.826 4.435 5.907 1.00 91.12 72 ASN A N 1
ATOM 530 C CA . ASN A 1 72 ? -11.933 3.476 5.927 1.00 91.12 72 ASN A CA 1
ATOM 531 C C . ASN A 1 72 ? -11.550 2.193 5.191 1.00 91.12 72 ASN A C 1
ATOM 533 O O . ASN A 1 72 ? -11.827 1.110 5.699 1.00 91.12 72 ASN A O 1
ATOM 537 N N . TRP A 1 73 ? -10.849 2.308 4.060 1.00 93.56 73 TRP A N 1
ATOM 538 C CA . TRP A 1 73 ? -10.267 1.159 3.373 1.00 93.56 73 TRP A CA 1
ATOM 539 C C . TRP A 1 73 ? -9.290 0.398 4.273 1.00 93.56 73 TRP A C 1
ATOM 541 O O . TRP A 1 73 ? -9.427 -0.806 4.479 1.00 93.56 73 TRP A O 1
ATOM 551 N N . ARG A 1 74 ? -8.336 1.110 4.886 1.00 92.31 74 ARG A N 1
ATOM 552 C CA . ARG A 1 74 ? -7.312 0.497 5.749 1.00 92.31 74 ARG A CA 1
ATOM 553 C C . ARG A 1 74 ? -7.907 -0.197 6.978 1.00 92.31 74 ARG A C 1
ATOM 555 O O . ARG A 1 74 ? -7.374 -1.211 7.425 1.00 92.31 74 ARG A O 1
ATOM 562 N N . LYS A 1 75 ? -9.019 0.317 7.513 1.00 91.62 75 LYS A N 1
ATOM 563 C CA . LYS A 1 75 ? -9.735 -0.288 8.647 1.00 91.62 75 LYS A CA 1
ATOM 564 C C . LYS A 1 75 ? -10.332 -1.655 8.329 1.00 91.62 75 LYS A C 1
ATOM 566 O O . LYS A 1 75 ? -10.441 -2.452 9.249 1.00 91.62 75 LYS A O 1
ATOM 571 N N . LEU A 1 76 ? -10.648 -1.968 7.069 1.00 93.81 76 LEU A N 1
ATOM 572 C CA . LEU A 1 76 ? -11.194 -3.285 6.699 1.00 93.81 76 LEU A CA 1
ATOM 573 C C . LEU A 1 76 ? -10.257 -4.445 7.059 1.00 93.81 76 LEU A C 1
ATOM 575 O O . LEU A 1 76 ? -10.709 -5.572 7.231 1.00 93.81 76 LEU A O 1
ATOM 579 N N . PHE A 1 77 ? -8.957 -4.173 7.174 1.00 94.75 77 PHE A N 1
ATOM 580 C CA . PHE A 1 77 ? -7.940 -5.170 7.495 1.00 94.75 77 PHE A CA 1
ATOM 581 C C . PHE A 1 77 ? -7.663 -5.282 8.997 1.00 94.75 77 PHE A C 1
ATOM 583 O O . PHE A 1 77 ? -6.967 -6.207 9.411 1.00 94.75 77 PHE A O 1
ATOM 590 N N . ARG A 1 78 ? -8.182 -4.360 9.816 1.00 91.56 78 ARG A N 1
ATOM 591 C CA . ARG A 1 78 ? -7.955 -4.302 11.265 1.00 91.56 78 ARG A CA 1
ATOM 592 C C . ARG A 1 78 ? -9.031 -5.057 12.018 1.00 91.56 78 ARG A C 1
ATOM 594 O O . ARG A 1 78 ? -10.209 -4.826 11.794 1.00 91.56 78 ARG A O 1
ATOM 601 N N . ASP A 1 79 ? -8.606 -5.851 12.989 1.00 87.88 79 ASP A N 1
ATOM 602 C CA . ASP A 1 79 ? -9.494 -6.412 14.002 1.00 87.88 79 ASP A CA 1
ATOM 603 C C . ASP A 1 79 ? -9.504 -5.481 15.227 1.00 87.88 79 ASP A C 1
ATOM 605 O O . ASP A 1 79 ? -8.469 -5.212 15.842 1.00 87.88 79 ASP A O 1
ATOM 609 N N . GLU A 1 80 ? -10.687 -4.979 15.586 1.00 79.25 80 GLU A N 1
ATOM 610 C CA . GLU A 1 80 ? -10.883 -4.032 16.693 1.00 79.25 80 GLU A CA 1
ATOM 611 C C . GLU A 1 80 ? -10.603 -4.637 18.082 1.00 79.25 80 GLU A C 1
ATOM 613 O O . GLU A 1 80 ? -10.504 -3.910 19.070 1.00 79.25 80 GLU A O 1
ATOM 618 N N . SER A 1 81 ? -10.410 -5.957 18.183 1.00 80.38 81 SER A N 1
ATOM 619 C CA . SER A 1 81 ? -10.112 -6.650 19.440 1.00 80.38 81 SER A CA 1
ATOM 620 C C . SER A 1 81 ? -8.693 -6.409 19.980 1.00 80.38 81 SER A C 1
ATOM 622 O O . SER A 1 81 ? -8.316 -6.997 21.003 1.00 80.38 81 SER A O 1
ATOM 624 N N . GLY A 1 82 ? -7.867 -5.595 19.312 1.00 76.31 82 GLY A N 1
ATOM 625 C CA . GLY A 1 82 ? -6.587 -5.139 19.853 1.00 76.31 82 GLY A CA 1
ATOM 626 C C . GLY A 1 82 ? -5.645 -4.476 18.841 1.00 76.31 82 GLY A C 1
ATOM 627 O O . GLY A 1 82 ? -5.799 -4.638 17.632 1.00 76.31 82 GLY A O 1
ATOM 628 N N . PRO A 1 83 ? -4.618 -3.750 19.323 1.00 74.50 83 PRO A N 1
ATOM 629 C CA . PRO A 1 83 ? -3.589 -3.185 18.455 1.00 74.50 83 PRO A CA 1
ATOM 630 C C . PRO A 1 83 ? -2.835 -4.305 17.728 1.00 74.50 83 PRO A C 1
ATOM 632 O O . PRO A 1 83 ? -2.540 -5.345 18.316 1.00 74.50 83 PRO A O 1
ATOM 635 N N . ASN A 1 84 ? -2.505 -4.087 16.452 1.00 81.56 84 ASN A N 1
ATOM 636 C CA . ASN A 1 84 ? -1.826 -5.058 15.583 1.00 81.56 84 ASN A CA 1
ATOM 637 C C . ASN A 1 84 ? -2.568 -6.388 15.376 1.00 81.56 84 ASN A C 1
ATOM 639 O O . ASN A 1 84 ? -1.942 -7.382 15.003 1.00 81.56 84 ASN A O 1
ATOM 643 N N . LYS A 1 85 ? -3.884 -6.422 15.593 1.00 92.12 85 LYS A N 1
ATOM 644 C CA . LYS A 1 85 ? -4.712 -7.538 15.145 1.00 92.12 85 LYS A CA 1
ATOM 645 C C . LYS A 1 85 ? -5.319 -7.232 13.789 1.00 92.12 85 LYS A C 1
ATOM 647 O O . LYS A 1 85 ? -5.715 -6.101 13.504 1.00 92.12 85 LYS A O 1
ATOM 652 N N . TYR A 1 86 ? -5.377 -8.264 12.961 1.00 94.62 86 TYR A N 1
ATOM 653 C CA . TYR A 1 86 ? -5.816 -8.148 11.587 1.00 94.62 86 TYR A CA 1
ATOM 654 C C . TYR A 1 86 ? -6.779 -9.265 11.221 1.00 94.62 86 TYR A C 1
ATOM 656 O O . TYR A 1 86 ? -6.693 -10.382 11.733 1.00 94.62 86 TYR A O 1
ATOM 664 N N . HIS A 1 87 ? -7.658 -8.973 10.273 1.00 94.56 87 HIS A N 1
ATOM 665 C CA . HIS A 1 87 ? -8.495 -9.979 9.646 1.00 94.56 87 HIS A CA 1
ATOM 666 C C . HIS A 1 87 ? -7.658 -10.787 8.648 1.00 94.56 87 HIS A C 1
ATOM 668 O O . HIS A 1 87 ? -7.450 -10.362 7.517 1.00 94.56 87 HIS A O 1
ATOM 674 N N . GLU A 1 88 ? -7.169 -11.963 9.057 1.00 93.50 88 GLU A N 1
ATOM 675 C CA . GLU A 1 88 ? -6.338 -12.844 8.207 1.00 93.50 88 GLU A CA 1
ATOM 676 C C . GLU A 1 88 ? -7.080 -13.386 6.966 1.00 93.50 88 GLU A C 1
ATOM 678 O O . GLU A 1 88 ? -6.466 -13.873 6.021 1.00 93.50 88 GLU A O 1
ATOM 683 N N . SER A 1 89 ? -8.408 -13.267 6.945 1.00 93.06 89 SER A N 1
ATOM 684 C CA . SER A 1 89 ? -9.267 -13.531 5.787 1.00 93.06 89 SER A CA 1
ATOM 685 C C . SER A 1 89 ? -10.357 -12.468 5.712 1.00 93.06 89 SER A C 1
ATOM 687 O O . SER A 1 89 ? -10.689 -11.877 6.745 1.00 93.06 89 SER A O 1
ATOM 689 N N . LYS A 1 90 ? -10.918 -12.237 4.519 1.00 93.62 90 LYS A N 1
ATOM 690 C CA . LYS A 1 90 ? -12.016 -11.286 4.325 1.00 93.62 90 LYS A CA 1
ATOM 691 C C . LYS A 1 90 ? -13.183 -11.642 5.260 1.00 93.62 90 LYS A C 1
ATOM 693 O O . LYS A 1 90 ? -13.700 -12.759 5.169 1.00 93.62 90 LYS A O 1
ATOM 698 N N . PRO A 1 91 ? -13.617 -10.728 6.147 1.00 91.94 91 PRO A N 1
ATOM 699 C CA . PRO A 1 91 ? -14.793 -10.948 6.982 1.00 91.94 91 PRO A CA 1
ATOM 700 C C . PRO A 1 91 ? -16.023 -11.296 6.134 1.00 91.94 91 PRO A C 1
ATOM 702 O O . PRO A 1 91 ? -16.249 -10.709 5.072 1.00 91.94 91 PRO A O 1
ATOM 705 N N . LYS A 1 92 ? -16.832 -12.254 6.598 1.00 89.81 92 LYS A N 1
ATOM 706 C CA . LYS A 1 92 ? -18.003 -12.758 5.851 1.00 89.81 92 LYS A CA 1
ATOM 707 C C . LYS A 1 92 ? -19.083 -11.693 5.672 1.00 89.81 92 LYS A C 1
ATOM 709 O O . LYS A 1 92 ? -19.901 -11.783 4.764 1.00 89.81 92 LYS A O 1
ATOM 714 N N . GLU A 1 93 ? -19.070 -10.695 6.541 1.00 90.31 93 GLU A N 1
ATOM 715 C CA . GLU A 1 93 ? -19.966 -9.550 6.565 1.00 90.31 93 GLU A CA 1
ATOM 716 C C . GLU A 1 93 ? -19.670 -8.578 5.409 1.00 90.31 93 GLU A C 1
ATOM 718 O O . GLU A 1 93 ? -20.553 -7.831 4.986 1.00 90.31 93 GLU A O 1
ATOM 723 N N . ILE A 1 94 ? -18.450 -8.607 4.854 1.00 90.00 94 ILE A N 1
ATOM 724 C CA . ILE A 1 94 ? -18.069 -7.791 3.700 1.00 90.00 94 ILE A CA 1
ATOM 725 C C . ILE A 1 94 ? -18.573 -8.463 2.421 1.00 90.00 94 ILE A C 1
ATOM 727 O O . ILE A 1 94 ? -17.981 -9.419 1.901 1.00 90.00 94 ILE A O 1
ATOM 731 N N . THR A 1 95 ? -19.654 -7.906 1.874 1.00 92.25 95 THR A N 1
ATOM 732 C CA . THR A 1 95 ? -20.123 -8.234 0.524 1.00 92.25 95 THR A CA 1
ATOM 733 C C . THR A 1 95 ? -19.219 -7.546 -0.492 1.00 92.25 95 THR A C 1
ATOM 735 O O . THR A 1 95 ? -19.199 -6.322 -0.588 1.00 92.25 95 THR A O 1
ATOM 738 N N . ALA A 1 96 ? -18.459 -8.341 -1.237 1.00 91.19 96 ALA A N 1
ATOM 739 C CA . ALA A 1 96 ? -17.497 -7.869 -2.222 1.00 91.19 96 ALA A CA 1
ATOM 740 C C . ALA A 1 96 ? -17.381 -8.878 -3.374 1.00 91.19 96 ALA A C 1
ATOM 742 O O . ALA A 1 96 ? -17.793 -10.031 -3.200 1.00 91.19 96 ALA A O 1
ATOM 743 N N . PRO A 1 97 ? -16.826 -8.467 -4.524 1.00 93.06 97 PRO A N 1
ATOM 744 C CA . PRO A 1 97 ? -16.517 -9.375 -5.621 1.00 93.06 97 PRO A CA 1
ATOM 745 C C . PRO A 1 97 ? -15.622 -10.552 -5.201 1.00 93.06 97 PRO A C 1
ATOM 747 O O . PRO A 1 97 ? -14.848 -10.447 -4.247 1.00 93.06 97 PRO A O 1
ATOM 750 N N . ALA A 1 98 ? -15.719 -11.673 -5.919 1.00 89.38 98 ALA A N 1
ATOM 751 C CA . ALA A 1 98 ? -15.028 -12.917 -5.567 1.00 89.38 98 ALA A CA 1
ATOM 752 C C . ALA A 1 98 ? -13.496 -12.782 -5.616 1.00 89.38 98 ALA A C 1
ATOM 754 O O . ALA A 1 98 ? -12.782 -13.416 -4.844 1.00 89.38 98 ALA A O 1
ATOM 755 N N . GLU A 1 99 ? -12.981 -11.915 -6.486 1.00 90.94 99 GLU A N 1
ATOM 756 C CA . GLU A 1 99 ? -11.554 -11.634 -6.612 1.00 90.94 99 GLU A CA 1
ATOM 757 C C . GLU A 1 99 ? -10.939 -11.021 -5.344 1.00 90.94 99 GLU A C 1
ATOM 759 O O . GLU A 1 99 ? -9.732 -11.140 -5.135 1.00 90.94 99 GLU A O 1
ATOM 764 N N . TRP A 1 100 ? -11.745 -10.437 -4.448 1.00 94.25 100 TRP A N 1
ATOM 765 C CA . TRP A 1 100 ? -11.239 -9.926 -3.173 1.00 94.25 100 TRP A CA 1
ATOM 766 C C . TRP A 1 100 ? -10.755 -11.041 -2.260 1.00 94.25 100 TRP A C 1
ATOM 768 O O . TRP A 1 100 ? -9.808 -10.819 -1.518 1.00 94.25 100 TRP A O 1
ATOM 778 N N . ASP A 1 101 ? -11.363 -12.229 -2.306 1.00 91.25 101 ASP A N 1
ATOM 779 C CA . ASP A 1 101 ? -10.903 -13.360 -1.495 1.00 91.25 101 ASP A CA 1
ATOM 780 C C . ASP A 1 101 ? -9.494 -13.801 -1.915 1.00 91.25 101 ASP A C 1
ATOM 782 O O . ASP A 1 101 ? -8.669 -14.136 -1.064 1.00 91.25 101 ASP A O 1
ATOM 786 N N . ALA A 1 102 ? -9.195 -13.739 -3.217 1.00 90.19 102 ALA A N 1
ATOM 787 C CA . ALA A 1 102 ? -7.868 -14.037 -3.748 1.00 90.19 102 ALA A CA 1
ATOM 788 C C . ALA A 1 102 ? -6.846 -12.941 -3.398 1.00 90.19 102 ALA A C 1
ATOM 790 O O . ALA A 1 102 ? -5.736 -13.254 -2.972 1.00 90.19 102 ALA A O 1
ATOM 791 N N . ALA A 1 103 ? -7.233 -11.668 -3.520 1.00 93.56 103 ALA A N 1
ATOM 792 C CA . ALA A 1 103 ? -6.344 -10.528 -3.295 1.00 93.56 103 ALA A CA 1
ATOM 793 C C . ALA 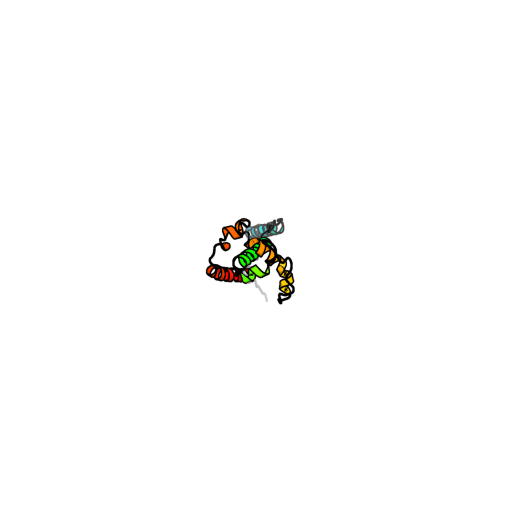A 1 103 ? -6.174 -10.142 -1.811 1.00 93.56 103 ALA A C 1
ATOM 795 O O . ALA A 1 103 ? -5.243 -9.420 -1.452 1.00 93.56 103 ALA A O 1
ATOM 796 N N . TRP A 1 104 ? -7.046 -10.636 -0.922 1.00 96.00 104 TRP A N 1
ATOM 797 C CA . TRP A 1 104 ? -7.083 -10.235 0.487 1.00 96.00 104 TRP A CA 1
ATOM 798 C C . TRP A 1 104 ? -5.735 -10.379 1.183 1.00 96.00 104 TRP A C 1
ATOM 800 O O . TRP A 1 104 ? -5.322 -9.499 1.933 1.00 96.00 104 TRP A O 1
ATOM 810 N N . LYS A 1 105 ? -5.038 -11.492 0.933 1.00 95.06 105 LYS A N 1
ATOM 811 C CA . LYS A 1 105 ? -3.757 -11.795 1.576 1.00 95.06 105 LYS A CA 1
ATOM 812 C C . LYS A 1 105 ? -2.676 -10.775 1.209 1.00 95.06 105 LYS A C 1
ATOM 814 O O . LYS A 1 105 ? -1.893 -10.387 2.072 1.00 95.06 105 LYS A O 1
ATOM 819 N N . GLU A 1 106 ? -2.651 -10.341 -0.046 1.00 95.00 106 GLU A N 1
ATOM 820 C CA . GLU A 1 106 ? -1.687 -9.366 -0.560 1.00 95.00 106 GLU A CA 1
ATOM 821 C C . GLU A 1 106 ? -1.991 -7.970 -0.013 1.00 95.00 106 GLU A C 1
ATOM 823 O O . GLU A 1 106 ? -1.116 -7.309 0.546 1.00 95.00 106 GLU A O 1
ATOM 828 N N . TRP A 1 107 ? -3.260 -7.555 -0.049 1.00 96.75 107 TRP A N 1
ATOM 829 C CA . TRP A 1 107 ? -3.680 -6.287 0.548 1.00 96.75 107 TRP A CA 1
ATOM 830 C C . TRP A 1 107 ? -3.449 -6.251 2.056 1.00 96.75 107 TRP A C 1
ATOM 832 O O . TRP A 1 107 ? -3.042 -5.226 2.594 1.00 96.75 107 TRP A O 1
ATOM 842 N N . LEU A 1 108 ? -3.657 -7.372 2.746 1.00 96.75 108 LEU A N 1
ATOM 843 C CA . LEU A 1 108 ? -3.384 -7.486 4.170 1.00 96.75 108 LEU A CA 1
ATOM 844 C C . LEU A 1 108 ? -1.891 -7.323 4.480 1.00 96.75 108 LEU A C 1
ATOM 846 O O . LEU A 1 108 ? -1.542 -6.652 5.454 1.00 96.75 108 LEU A O 1
ATOM 850 N N . ALA A 1 109 ? -1.009 -7.921 3.675 1.00 95.75 109 ALA A N 1
ATOM 851 C CA . ALA A 1 109 ? 0.430 -7.715 3.810 1.00 95.75 109 ALA A CA 1
ATOM 852 C C . ALA A 1 109 ? 0.779 -6.229 3.633 1.00 95.75 109 ALA A C 1
ATOM 854 O O . ALA A 1 109 ? 1.437 -5.647 4.497 1.00 95.75 109 ALA A O 1
ATOM 855 N N . ALA A 1 110 ? 0.218 -5.586 2.606 1.00 96.81 110 ALA A N 1
ATOM 856 C CA . ALA A 1 110 ? 0.411 -4.161 2.374 1.00 96.81 110 ALA A CA 1
ATOM 857 C C . ALA A 1 110 ? -0.151 -3.281 3.502 1.00 96.81 110 ALA A C 1
ATOM 859 O O . ALA A 1 110 ? 0.437 -2.261 3.863 1.00 96.81 110 ALA A O 1
ATOM 860 N N . ALA A 1 111 ? -1.267 -3.679 4.122 1.00 96.25 111 ALA A N 1
ATOM 861 C CA . ALA A 1 111 ? -1.839 -2.976 5.269 1.00 96.25 111 ALA A CA 1
ATOM 862 C C . ALA A 1 111 ? -0.913 -3.053 6.486 1.00 96.25 111 ALA A C 1
ATOM 864 O O . ALA A 1 111 ? -0.673 -2.033 7.130 1.00 96.25 111 ALA A O 1
ATOM 865 N N . LYS A 1 112 ? -0.350 -4.238 6.760 1.00 95.38 112 LYS A N 1
ATOM 866 C CA . LYS A 1 112 ? 0.647 -4.452 7.820 1.00 95.38 112 LYS A CA 1
ATOM 867 C C . LYS A 1 112 ? 1.907 -3.606 7.579 1.00 95.38 112 LYS A C 1
ATOM 869 O O . LYS A 1 112 ? 2.426 -3.012 8.523 1.00 95.38 112 LYS A O 1
ATOM 874 N N . ASN A 1 113 ? 2.366 -3.509 6.332 1.00 95.75 113 ASN A N 1
ATOM 875 C CA . ASN A 1 113 ? 3.519 -2.696 5.938 1.00 95.75 113 ASN A CA 1
ATOM 876 C C . ASN A 1 113 ? 3.255 -1.191 6.092 1.00 95.75 113 ASN A C 1
ATOM 878 O O . ASN A 1 113 ? 4.066 -0.473 6.680 1.00 95.75 113 ASN A O 1
ATOM 882 N N . ALA A 1 114 ? 2.093 -0.715 5.636 1.00 94.81 114 ALA A N 1
ATOM 883 C CA . ALA A 1 114 ? 1.690 0.689 5.728 1.00 94.81 114 ALA A CA 1
ATOM 884 C C . ALA A 1 114 ? 1.573 1.203 7.177 1.00 94.81 114 ALA A C 1
ATOM 886 O O . ALA A 1 114 ? 1.639 2.410 7.415 1.00 94.81 114 ALA A O 1
ATOM 887 N N . ASP A 1 115 ? 1.405 0.310 8.154 1.00 93.19 115 ASP A N 1
ATOM 888 C CA . ASP A 1 115 ? 1.367 0.660 9.580 1.00 93.19 115 ASP A CA 1
ATOM 889 C C . ASP A 1 115 ? 2.738 0.808 10.216 1.00 93.19 115 ASP A C 1
ATOM 891 O O . ASP A 1 115 ? 2.862 1.378 11.301 1.00 93.19 115 ASP A O 1
ATOM 895 N N . LYS A 1 116 ? 3.761 0.291 9.540 1.00 93.62 116 LYS A N 1
ATOM 896 C CA . LYS A 1 116 ? 5.147 0.306 9.986 1.00 93.62 116 LYS A CA 1
ATOM 897 C C . LYS A 1 116 ? 6.024 0.948 8.913 1.00 93.62 116 LYS A C 1
ATOM 899 O O . LYS A 1 116 ? 6.976 0.324 8.444 1.00 93.62 116 LYS A O 1
ATOM 904 N N 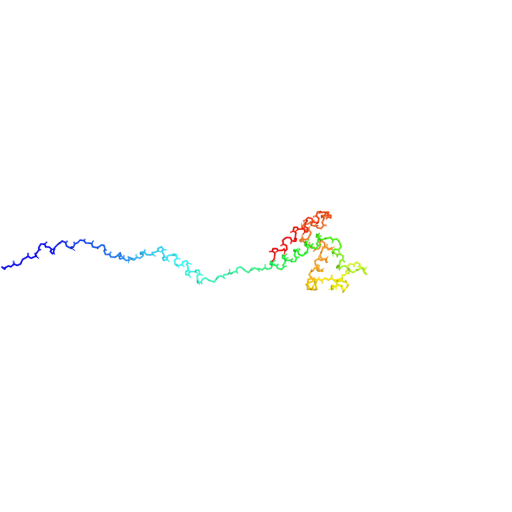. PRO A 1 117 ? 5.727 2.198 8.511 1.00 91.75 117 PRO A N 1
ATOM 905 C CA . PRO A 1 117 ? 6.410 2.838 7.393 1.00 91.75 117 PRO A CA 1
ATOM 906 C C . PRO A 1 117 ? 7.925 2.940 7.611 1.00 91.75 117 PRO A C 1
ATOM 908 O O . PRO A 1 117 ? 8.673 2.894 6.644 1.00 91.75 117 PRO A O 1
ATOM 911 N N . ASP A 1 118 ? 8.388 3.024 8.862 1.00 92.69 118 ASP A N 1
ATOM 912 C CA . ASP A 1 118 ? 9.816 3.073 9.194 1.00 92.69 118 ASP A CA 1
ATOM 913 C C . ASP A 1 118 ? 10.550 1.731 9.043 1.00 92.69 118 ASP A C 1
ATOM 915 O O . ASP A 1 118 ? 11.775 1.733 8.907 1.00 92.69 118 ASP A O 1
ATOM 919 N N . GLU A 1 119 ? 9.826 0.606 9.054 1.00 94.19 119 GLU A N 1
ATOM 920 C CA . GLU A 1 119 ? 10.373 -0.744 8.845 1.00 94.19 119 GLU A CA 1
ATOM 921 C C . GLU A 1 119 ? 10.478 -1.100 7.353 1.00 94.19 119 GLU A C 1
ATOM 923 O O . GLU A 1 119 ? 11.156 -2.061 6.999 1.00 94.19 119 GLU A O 1
ATOM 928 N N . GLN A 1 120 ? 9.835 -0.320 6.477 1.00 94.06 120 GLN A N 1
ATOM 929 C CA . GLN A 1 120 ? 9.760 -0.564 5.037 1.00 94.06 120 GLN A CA 1
ATOM 930 C C . GLN A 1 120 ? 10.499 0.536 4.275 1.00 94.06 120 GLN A C 1
ATOM 932 O O . GLN A 1 120 ? 10.014 1.663 4.150 1.00 94.06 120 GLN A O 1
ATOM 937 N N . GLN A 1 121 ? 11.692 0.218 3.763 1.00 93.44 121 GLN A N 1
ATOM 938 C CA . GLN A 1 121 ? 12.597 1.212 3.178 1.00 93.44 121 GLN A CA 1
ATOM 939 C C . GLN A 1 121 ? 11.937 2.029 2.054 1.00 93.44 121 GLN A C 1
ATOM 941 O O . GLN A 1 121 ? 12.017 3.257 2.069 1.00 93.44 121 GLN A O 1
ATOM 946 N N . HIS A 1 122 ? 11.216 1.389 1.130 1.00 90.50 122 HIS A N 1
ATOM 947 C CA . HIS A 1 122 ? 10.527 2.065 0.024 1.00 90.50 122 HIS A CA 1
ATOM 948 C C . HIS A 1 122 ? 9.391 2.979 0.504 1.00 90.50 122 HIS A C 1
ATOM 950 O O . HIS A 1 122 ? 9.241 4.093 -0.003 1.00 90.50 122 HIS A O 1
ATOM 956 N N . ILE A 1 123 ? 8.610 2.573 1.513 1.00 94.00 123 ILE A N 1
ATOM 957 C CA . ILE A 1 123 ? 7.552 3.421 2.096 1.00 94.00 123 ILE A CA 1
ATOM 958 C C . ILE A 1 123 ? 8.170 4.631 2.803 1.00 94.00 123 ILE A C 1
ATOM 960 O O . ILE A 1 123 ? 7.685 5.761 2.648 1.00 94.00 123 ILE A O 1
ATOM 964 N N . LYS A 1 124 ? 9.260 4.416 3.543 1.00 92.44 124 LYS A N 1
ATOM 965 C CA . LYS A 1 124 ? 9.997 5.472 4.234 1.00 92.44 124 LYS A CA 1
ATOM 966 C C . LYS A 1 124 ? 10.558 6.502 3.258 1.00 92.44 124 LYS A C 1
ATOM 968 O O . LYS A 1 124 ? 10.322 7.700 3.418 1.00 92.44 124 LYS A O 1
ATOM 973 N N . GLU A 1 125 ? 11.264 6.037 2.233 1.00 91.50 125 GLU A N 1
ATOM 974 C CA . GLU A 1 125 ? 11.924 6.880 1.234 1.00 91.50 125 GLU A CA 1
ATOM 975 C C .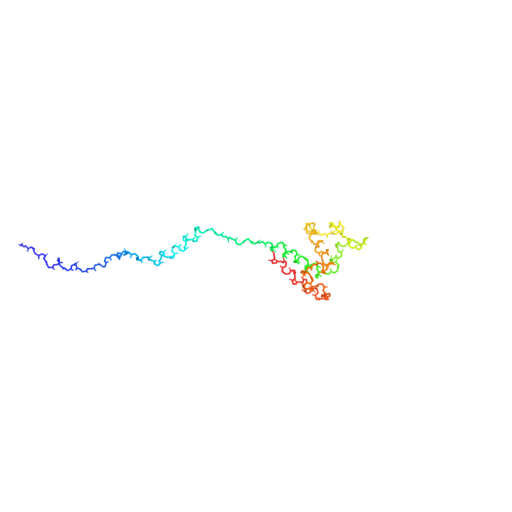 GLU A 1 125 ? 10.925 7.637 0.354 1.00 91.50 125 GLU A C 1
ATOM 977 O O . GLU A 1 125 ? 11.150 8.810 0.050 1.00 91.50 125 GLU A O 1
ATOM 982 N N . SER A 1 126 ? 9.784 7.020 0.019 1.00 90.50 126 SER A N 1
ATOM 983 C CA . SER A 1 126 ? 8.721 7.669 -0.764 1.00 90.50 126 SER A CA 1
ATOM 984 C C . SER A 1 126 ? 8.056 8.843 -0.038 1.00 90.50 126 SER A C 1
ATOM 986 O O . SER A 1 126 ? 7.468 9.714 -0.678 1.00 90.50 126 SER A O 1
ATOM 988 N N . LYS A 1 127 ? 8.108 8.863 1.305 1.00 92.31 127 LYS A N 1
ATOM 989 C CA . LYS A 1 127 ? 7.429 9.840 2.179 1.00 92.31 127 LYS A CA 1
ATOM 990 C C . LYS A 1 127 ? 5.907 9.913 1.990 1.00 92.31 127 LYS A C 1
ATOM 992 O O . LYS A 1 127 ? 5.271 10.803 2.553 1.00 92.31 127 LYS A O 1
ATOM 997 N N . LEU A 1 128 ? 5.295 8.959 1.279 1.00 91.75 128 LEU A N 1
ATOM 998 C CA . LEU A 1 128 ? 3.843 8.905 1.059 1.00 91.75 128 LEU A CA 1
ATOM 999 C C . LEU A 1 128 ? 3.063 8.840 2.380 1.00 91.75 128 LEU A C 1
ATOM 1001 O O . LEU A 1 128 ? 1.983 9.416 2.504 1.00 91.75 128 LEU A O 1
ATOM 1005 N N . HIS A 1 129 ? 3.639 8.193 3.394 1.00 93.31 129 HIS A N 1
ATOM 1006 C CA . HIS A 1 129 ? 3.052 8.079 4.727 1.00 93.31 129 HIS A CA 1
ATOM 1007 C C . HIS A 1 129 ? 2.944 9.429 5.468 1.00 93.31 129 HIS A C 1
ATOM 1009 O O . HIS A 1 129 ? 2.057 9.567 6.310 1.00 93.31 129 HIS A O 1
ATOM 1015 N N . LEU A 1 130 ? 3.774 10.423 5.115 1.00 93.06 130 LEU A N 1
ATOM 1016 C CA . LEU A 1 130 ? 3.811 11.770 5.712 1.00 93.06 130 LEU A CA 1
ATOM 1017 C C . LEU A 1 130 ? 2.876 12.773 5.025 1.00 93.06 130 LEU A C 1
ATOM 1019 O O . LEU A 1 130 ? 2.720 13.898 5.501 1.00 93.06 130 LEU A O 1
ATOM 1023 N N . LEU A 1 131 ? 2.289 12.402 3.886 1.00 91.19 131 LEU A N 1
ATOM 1024 C CA . LEU A 1 131 ? 1.384 13.276 3.152 1.00 91.19 131 LEU A CA 1
ATOM 1025 C C . LEU A 1 131 ? 0.126 13.583 3.973 1.00 91.19 131 LEU A C 1
ATOM 1027 O O . LEU A 1 131 ? -0.384 12.734 4.709 1.00 91.19 131 LEU A O 1
ATOM 1031 N N . SER A 1 132 ? -0.414 14.790 3.791 1.00 92.56 132 SER A N 1
ATOM 1032 C CA . SER A 1 132 ? -1.744 15.130 4.300 1.00 92.56 132 SER A CA 1
ATOM 1033 C C . SER A 1 132 ? -2.813 14.247 3.653 1.00 92.56 132 SER A C 1
ATOM 1035 O O . SER A 1 132 ? -2.608 13.702 2.568 1.00 92.56 132 SER A O 1
ATOM 1037 N N . THR A 1 133 ? -3.985 14.142 4.277 1.00 89.75 133 THR A N 1
ATOM 1038 C CA . THR A 1 133 ? -5.100 13.339 3.750 1.00 89.75 133 THR A CA 1
ATOM 1039 C C . THR A 1 133 ? -5.465 13.710 2.310 1.00 89.75 133 THR A C 1
ATOM 1041 O O . THR A 1 133 ? -5.677 12.824 1.486 1.00 89.75 133 THR A O 1
ATOM 1044 N N . ASP A 1 134 ? -5.492 15.000 1.964 1.00 86.19 134 ASP A N 1
ATOM 1045 C CA . ASP A 1 134 ? -5.806 15.426 0.595 1.00 86.19 134 ASP A CA 1
ATOM 1046 C C . ASP A 1 134 ? -4.675 15.115 -0.389 1.00 86.19 134 ASP A C 1
ATOM 1048 O O . ASP A 1 134 ? -4.936 14.659 -1.501 1.00 86.19 134 ASP A O 1
ATOM 1052 N N . ALA A 1 135 ? -3.415 15.263 0.028 1.00 86.12 135 ALA A N 1
ATOM 1053 C CA . ALA A 1 135 ? -2.278 14.866 -0.797 1.00 86.12 135 ALA A CA 1
ATOM 1054 C C . ALA A 1 135 ? -2.223 13.341 -1.009 1.00 86.12 135 ALA A C 1
ATOM 1056 O O . ALA A 1 135 ? -1.861 12.891 -2.097 1.00 86.12 135 ALA A O 1
ATOM 1057 N N . LYS A 1 136 ? -2.648 12.541 -0.021 1.00 89.06 136 LYS A N 1
ATOM 1058 C CA . LYS A 1 136 ? -2.785 11.083 -0.157 1.00 89.06 136 LYS A CA 1
ATOM 1059 C C . LYS A 1 136 ? -3.823 10.695 -1.203 1.00 89.06 136 LYS A C 1
ATOM 1061 O O . LYS A 1 136 ? -3.546 9.791 -1.978 1.00 89.06 136 LYS A O 1
ATOM 1066 N N . LYS A 1 137 ? -4.950 11.408 -1.315 1.00 88.69 137 LYS A N 1
ATOM 1067 C CA . LYS A 1 137 ? -5.942 11.162 -2.384 1.00 88.69 137 LYS A CA 1
ATOM 1068 C C . LYS A 1 137 ? -5.326 11.342 -3.773 1.00 88.69 137 LYS A C 1
ATOM 1070 O O . LYS A 1 137 ? -5.478 10.475 -4.630 1.00 88.69 137 LYS A O 1
ATOM 1075 N N . SER A 1 138 ? -4.590 12.436 -3.977 1.00 88.31 138 SER A N 1
ATOM 1076 C CA . SER A 1 138 ? -3.890 12.696 -5.242 1.00 88.31 138 SER A CA 1
ATOM 1077 C C . SER A 1 138 ? -2.817 11.643 -5.529 1.00 88.31 138 SER A C 1
ATOM 1079 O O . SER A 1 138 ? -2.728 11.141 -6.646 1.00 88.31 138 SER A O 1
ATOM 1081 N N . ALA A 1 139 ? -2.032 11.264 -4.518 1.00 90.38 139 ALA A N 1
ATOM 1082 C CA . ALA A 1 139 ? -1.023 10.218 -4.655 1.00 90.38 139 ALA A CA 1
ATOM 1083 C C . ALA A 1 139 ? -1.653 8.849 -4.962 1.00 90.38 139 ALA A C 1
ATOM 1085 O O . ALA A 1 139 ? -1.165 8.137 -5.833 1.00 90.38 139 ALA A O 1
ATOM 1086 N N . ASN A 1 140 ? -2.768 8.506 -4.314 1.00 92.56 140 ASN A N 1
ATOM 1087 C CA . ASN A 1 140 ? -3.486 7.257 -4.548 1.00 92.56 140 ASN A CA 1
ATOM 1088 C C . ASN A 1 140 ? -3.993 7.162 -5.990 1.00 92.56 140 ASN A C 1
ATOM 1090 O O . ASN A 1 140 ? -3.846 6.116 -6.614 1.00 92.56 140 ASN A O 1
ATOM 1094 N N . PHE A 1 141 ? -4.514 8.259 -6.553 1.00 86.06 141 PHE A N 1
ATOM 1095 C CA . PHE A 1 141 ? -4.899 8.311 -7.966 1.00 86.06 141 PHE A CA 1
ATOM 1096 C C . PHE A 1 141 ? -3.719 7.980 -8.893 1.00 86.06 141 PHE A C 1
ATOM 1098 O O . PHE A 1 141 ? -3.853 7.149 -9.788 1.00 86.06 141 PHE A O 1
ATOM 1105 N N . ILE A 1 142 ? -2.546 8.568 -8.641 1.00 86.81 142 ILE A N 1
ATOM 1106 C CA . ILE A 1 142 ? -1.334 8.312 -9.434 1.00 86.81 142 ILE A CA 1
ATOM 1107 C C . ILE A 1 142 ? -0.887 6.851 -9.300 1.00 86.81 142 ILE A C 1
ATOM 1109 O O . ILE A 1 142 ? -0.634 6.194 -10.308 1.00 86.81 142 ILE A O 1
ATOM 1113 N N . VAL A 1 143 ? -0.833 6.320 -8.075 1.00 89.62 143 VAL A N 1
ATOM 1114 C CA . VAL A 1 143 ? -0.420 4.930 -7.824 1.00 89.62 143 VAL A CA 1
ATOM 1115 C C . VAL A 1 143 ? -1.379 3.933 -8.480 1.00 89.62 143 VAL A C 1
ATOM 1117 O O . VAL A 1 143 ? -0.935 2.917 -9.000 1.00 89.62 143 VAL A O 1
ATOM 1120 N N . ARG A 1 144 ? -2.688 4.215 -8.504 1.00 87.62 144 ARG A N 1
ATOM 1121 C CA . ARG A 1 144 ? -3.680 3.357 -9.176 1.00 87.62 144 ARG A CA 1
ATOM 1122 C C . ARG A 1 144 ? -3.501 3.325 -10.689 1.00 87.62 144 ARG A C 1
ATOM 1124 O O . ARG A 1 144 ? -3.655 2.260 -11.273 1.00 87.62 144 ARG A O 1
ATOM 1131 N N . ASN A 1 145 ? -3.156 4.454 -11.305 1.00 83.25 145 ASN A N 1
ATOM 1132 C CA . ASN A 1 145 ? -2.853 4.482 -12.736 1.00 83.25 145 ASN A CA 1
ATOM 1133 C C . ASN A 1 145 ? -1.601 3.652 -13.037 1.00 83.25 145 ASN A C 1
ATOM 1135 O O . ASN A 1 145 ? -1.631 2.820 -13.936 1.00 83.25 145 ASN A O 1
ATOM 1139 N N . LEU A 1 146 ? -0.552 3.784 -12.218 1.00 82.06 146 LEU A N 1
ATOM 1140 C CA . LEU A 1 146 ? 0.645 2.949 -12.343 1.00 82.06 146 LEU A CA 1
ATOM 1141 C C . LEU A 1 146 ? 0.320 1.453 -12.199 1.00 82.06 146 LEU A C 1
ATOM 1143 O O . LEU A 1 146 ? 0.771 0.646 -13.000 1.00 82.06 146 LEU A O 1
ATOM 1147 N N . ALA A 1 147 ? -0.502 1.087 -11.214 1.00 83.50 147 ALA A N 1
ATOM 1148 C CA . ALA A 1 147 ? -0.916 -0.298 -10.994 1.00 83.50 147 ALA A CA 1
ATOM 1149 C C . ALA A 1 147 ? -1.724 -0.889 -12.162 1.00 83.50 147 ALA A C 1
ATOM 1151 O O . ALA A 1 147 ? -1.754 -2.101 -12.316 1.00 83.50 147 ALA A O 1
ATOM 1152 N N . SER A 1 148 ? -2.391 -0.056 -12.968 1.00 77.06 148 SER A N 1
ATOM 1153 C CA . SER A 1 148 ? -3.144 -0.512 -14.145 1.00 77.06 148 SER A CA 1
ATOM 1154 C C . SER A 1 148 ? -2.276 -0.773 -15.380 1.00 77.06 148 SER A C 1
ATOM 1156 O O . SER A 1 148 ? -2.752 -1.382 -16.335 1.00 77.06 148 SER A O 1
ATOM 1158 N N . GLU A 1 149 ? -1.027 -0.301 -15.365 1.00 74.62 149 GLU A N 1
ATOM 1159 C CA . GLU A 1 149 ? -0.045 -0.482 -16.441 1.00 74.62 149 GLU A CA 1
ATOM 1160 C C . GLU A 1 149 ? 0.944 -1.629 -16.162 1.00 74.62 149 GLU A C 1
ATOM 1162 O O . GLU A 1 149 ? 1.688 -2.017 -17.065 1.00 74.62 149 GLU A O 1
ATOM 1167 N N . ALA A 1 150 ? 0.965 -2.137 -14.924 1.00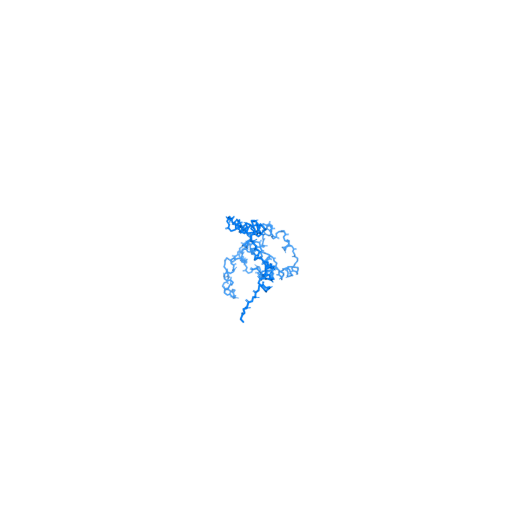 63.84 150 ALA A N 1
ATOM 1168 C CA . ALA A 1 150 ? 1.815 -3.235 -14.458 1.00 63.84 150 ALA A CA 1
ATOM 1169 C C . ALA A 1 150 ? 1.199 -4.608 -14.766 1.00 63.84 150 ALA A C 1
ATOM 1171 O O . ALA A 1 150 ? 1.983 -5.523 -15.107 1.00 63.84 150 ALA A O 1
#

Radius of gyration: 38.07 Å; chains: 1; bounding box: 60×35×130 Å

Secondary structure (DSSP, 8-state):
------SSTTSS-S---------TTTTHHHHHHHHHHHHHHHS---PPP--S-HHHHHHHHHHHHHHHS-HHHHHTTB-TTSTT-B-SS--TT----THHHHHHHHHHHHHHHHT-GGG-HHHHHH-GGGS-HHHHHHHHHHHHHHHHH-